Protein AF-G7KF11-F1 (afdb_monomer_lite)

Sequence (167 aa):
MDGLWSSCGEERIIVFTTNHKDKVDPALLRPGRMDMHIHLSFLKAKAFRILASNYLEIEEHHQSLFEQIEELLEKVDVTPAVVAEHLLRSEDPDVVLEELIKFLQEIDISRVIMDEGYSQQQCSKNQTELRTSKTSRLWFNCFKSLESRQNRSRKVQITKPQKMSKT

Structure (mmCIF, N/CA/C/O backbone):
data_AF-G7KF11-F1
#
_entry.id   AF-G7KF11-F1
#
loop_
_atom_site.group_PDB
_atom_site.id
_atom_site.type_symbol
_atom_site.label_atom_id
_atom_site.label_alt_id
_atom_site.label_comp_id
_atom_site.label_asym_id
_atom_site.label_entity_id
_atom_site.label_seq_id
_atom_site.pdbx_PDB_ins_code
_atom_site.Cartn_x
_atom_site.Cartn_y
_atom_site.Cartn_z
_atom_site.occupancy
_atom_site.B_iso_or_equiv
_atom_site.auth_seq_id
_atom_site.auth_comp_id
_atom_site.auth_asym_id
_atom_site.auth_atom_id
_atom_site.pdbx_PDB_model_num
ATOM 1 N N . MET A 1 1 ? 18.252 10.168 -26.312 1.00 49.03 1 MET A N 1
ATOM 2 C CA . MET A 1 1 ? 18.038 9.232 -25.185 1.00 49.03 1 MET A CA 1
ATOM 3 C C . MET A 1 1 ? 18.702 7.863 -25.400 1.00 49.03 1 MET A C 1
ATOM 5 O O . MET A 1 1 ? 18.813 7.136 -24.428 1.00 49.03 1 MET A O 1
ATOM 9 N N . ASP A 1 2 ? 19.229 7.526 -26.588 1.00 55.53 2 ASP A N 1
ATOM 10 C CA . ASP A 1 2 ? 19.837 6.203 -26.872 1.00 55.53 2 ASP A CA 1
ATOM 11 C C . ASP A 1 2 ? 21.219 5.925 -26.236 1.00 55.53 2 ASP A C 1
ATOM 13 O O . ASP A 1 2 ? 21.738 4.824 -26.366 1.00 55.53 2 ASP A O 1
ATOM 17 N N . GLY A 1 3 ? 21.823 6.881 -25.519 1.00 60.66 3 GLY A N 1
ATOM 18 C CA . GLY A 1 3 ? 23.156 6.708 -24.913 1.00 60.66 3 GLY A CA 1
ATOM 19 C C . GLY A 1 3 ? 23.176 6.070 -23.516 1.00 60.66 3 GLY A C 1
ATOM 20 O O . GLY A 1 3 ? 24.249 5.754 -23.014 1.00 60.66 3 GLY A O 1
ATOM 21 N N . LEU A 1 4 ? 22.016 5.896 -22.867 1.00 60.72 4 LEU A N 1
ATOM 22 C CA . LEU A 1 4 ? 21.921 5.324 -21.512 1.00 60.72 4 LEU A CA 1
ATOM 23 C C . LEU A 1 4 ? 21.881 3.788 -21.505 1.00 60.72 4 LEU A C 1
ATOM 25 O O . LEU A 1 4 ? 22.317 3.175 -20.534 1.00 60.72 4 LEU A O 1
ATOM 29 N N . TRP A 1 5 ? 21.397 3.164 -22.581 1.00 58.72 5 TRP A N 1
ATOM 30 C CA . TRP A 1 5 ? 21.280 1.701 -22.697 1.00 58.72 5 TRP A CA 1
ATOM 31 C C . TRP A 1 5 ? 22.428 1.046 -23.466 1.00 58.72 5 TRP A C 1
ATOM 33 O O . TRP A 1 5 ? 22.532 -0.173 -23.493 1.00 58.72 5 TRP A O 1
ATOM 43 N N . SER A 1 6 ? 23.313 1.843 -24.067 1.00 58.00 6 SER A N 1
ATOM 44 C CA . SER A 1 6 ? 24.448 1.363 -24.860 1.00 58.00 6 SER A CA 1
ATOM 45 C C . SER A 1 6 ? 25.771 1.300 -24.082 1.00 58.00 6 SER A C 1
ATOM 47 O O . SER A 1 6 ? 26.817 1.075 -24.690 1.00 58.00 6 SER A O 1
ATOM 49 N N . SER A 1 7 ? 25.771 1.528 -22.759 1.00 57.41 7 SER A N 1
ATOM 50 C CA . SER A 1 7 ? 27.000 1.445 -21.952 1.00 57.41 7 SER A CA 1
ATOM 51 C C . SER A 1 7 ? 27.373 -0.017 -21.672 1.00 57.41 7 SER A C 1
ATOM 53 O O . SER A 1 7 ? 26.939 -0.630 -20.704 1.00 57.41 7 SER A O 1
ATOM 55 N N . CYS A 1 8 ? 28.161 -0.584 -22.587 1.00 56.72 8 CYS A N 1
ATOM 56 C CA . CYS A 1 8 ? 28.788 -1.897 -22.477 1.00 56.72 8 CYS A CA 1
ATOM 57 C C . CYS A 1 8 ? 29.728 -1.919 -21.257 1.00 56.72 8 CYS A C 1
ATOM 59 O O . CYS A 1 8 ? 30.792 -1.302 -21.298 1.00 56.72 8 CYS A O 1
ATOM 61 N N . GLY A 1 9 ? 29.323 -2.583 -20.168 1.00 61.12 9 GLY A N 1
ATOM 62 C CA . GLY A 1 9 ? 30.214 -2.879 -19.038 1.00 61.12 9 GLY A CA 1
ATOM 63 C C . GLY A 1 9 ? 29.567 -2.994 -17.657 1.00 61.12 9 GLY A C 1
ATOM 64 O O . GLY A 1 9 ? 30.176 -3.592 -16.778 1.00 61.12 9 GLY A O 1
ATOM 65 N N . GLU A 1 10 ? 28.354 -2.476 -17.441 1.00 69.25 10 GLU A N 1
ATOM 66 C CA . GLU A 1 10 ? 27.707 -2.522 -16.121 1.00 69.25 10 GLU A CA 1
ATOM 67 C C . GLU A 1 10 ? 26.249 -2.978 -16.235 1.00 69.25 10 GLU A C 1
ATOM 69 O O . GLU A 1 10 ? 25.451 -2.377 -16.956 1.00 69.25 10 GLU A O 1
ATOM 74 N N . GLU A 1 11 ? 25.893 -4.034 -15.504 1.00 80.25 11 GLU A N 1
ATOM 75 C CA . GLU A 1 11 ? 24.505 -4.455 -15.312 1.00 80.25 11 GLU A CA 1
ATOM 76 C C . GLU A 1 11 ? 23.772 -3.367 -14.509 1.00 80.25 11 GLU A C 1
ATOM 78 O O . GLU A 1 11 ? 24.122 -3.078 -13.364 1.00 80.25 11 GLU A O 1
ATOM 83 N N . ARG A 1 12 ? 22.773 -2.710 -15.114 1.00 80.00 12 ARG A N 1
ATOM 84 C CA . ARG A 1 12 ? 21.996 -1.635 -14.476 1.00 80.00 12 ARG A CA 1
ATOM 85 C C . ARG A 1 12 ? 20.515 -1.988 -14.439 1.00 80.00 12 ARG A C 1
ATOM 87 O O . ARG A 1 12 ? 19.938 -2.353 -15.458 1.00 80.00 12 ARG A O 1
ATOM 94 N N . ILE A 1 13 ? 19.888 -1.779 -13.283 1.00 87.38 13 ILE A N 1
ATOM 95 C CA . ILE A 1 13 ? 18.431 -1.824 -13.122 1.00 87.38 13 ILE A CA 1
ATOM 96 C C . ILE A 1 13 ? 17.916 -0.384 -13.093 1.00 87.38 13 ILE A C 1
ATOM 98 O O . ILE A 1 13 ? 18.371 0.424 -12.283 1.00 87.38 13 ILE A O 1
ATOM 102 N N . ILE A 1 14 ? 16.968 -0.056 -13.973 1.00 87.06 14 ILE A N 1
ATOM 103 C CA . ILE A 1 14 ? 16.332 1.265 -14.032 1.00 87.06 14 ILE A CA 1
ATOM 104 C C . ILE A 1 14 ? 14.858 1.107 -13.665 1.00 87.06 14 ILE A C 1
ATOM 106 O O . ILE A 1 14 ? 14.130 0.363 -14.319 1.00 87.06 14 ILE A O 1
ATOM 110 N N . VAL A 1 15 ? 14.415 1.822 -12.630 1.00 91.62 15 VAL A N 1
ATOM 111 C CA . VAL A 1 15 ? 13.022 1.807 -12.168 1.00 91.62 15 VAL A CA 1
ATOM 112 C C . VAL A 1 15 ? 12.355 3.126 -12.533 1.00 91.62 15 VAL A C 1
ATOM 114 O O . VAL A 1 15 ? 12.819 4.197 -12.142 1.00 91.62 15 VAL A O 1
ATOM 117 N N . PHE A 1 16 ? 11.243 3.043 -13.261 1.00 91.25 16 PHE A N 1
ATOM 118 C CA . PHE A 1 16 ? 10.392 4.184 -13.584 1.00 91.25 16 PHE A CA 1
ATOM 119 C C . PHE A 1 16 ? 9.082 4.091 -12.805 1.00 91.25 16 PHE A C 1
ATOM 121 O O . PHE A 1 16 ? 8.489 3.019 -12.701 1.00 91.25 16 PHE A O 1
ATOM 128 N N . THR A 1 17 ? 8.603 5.221 -12.292 1.00 94.00 17 THR A N 1
ATOM 129 C CA . THR A 1 17 ? 7.311 5.321 -11.609 1.00 94.00 17 THR A CA 1
ATOM 130 C C . THR A 1 17 ? 6.417 6.303 -12.361 1.00 94.00 17 THR A C 1
ATOM 132 O O . THR A 1 17 ? 6.848 7.378 -12.775 1.00 94.00 17 THR A O 1
ATOM 135 N N . THR A 1 18 ? 5.160 5.927 -12.589 1.00 93.44 18 THR A N 1
ATOM 136 C CA . THR A 1 18 ? 4.155 6.806 -13.196 1.00 93.44 18 THR A CA 1
ATOM 137 C C . THR A 1 18 ? 2.790 6.512 -12.595 1.00 93.44 18 THR A C 1
ATOM 139 O O . THR A 1 18 ? 2.437 5.354 -12.386 1.00 93.44 18 THR A O 1
ATOM 142 N N . ASN A 1 19 ? 2.007 7.562 -12.360 1.00 92.81 19 ASN A N 1
ATOM 143 C CA . ASN A 1 19 ? 0.604 7.430 -11.964 1.00 92.81 19 ASN A CA 1
ATOM 144 C C . ASN A 1 19 ? -0.315 7.199 -13.178 1.00 92.81 19 ASN A C 1
ATOM 146 O O . ASN A 1 19 ? -1.457 6.782 -13.017 1.00 92.81 19 ASN A O 1
ATOM 150 N N . HIS A 1 20 ? 0.172 7.474 -14.394 1.00 90.44 20 HIS A N 1
ATOM 151 C CA . HIS A 1 20 ? -0.606 7.431 -15.633 1.00 90.44 20 HIS A CA 1
ATOM 152 C C . HIS A 1 20 ? 0.139 6.617 -16.691 1.00 90.44 20 HIS A C 1
ATOM 154 O O . HIS A 1 20 ? 0.923 7.158 -17.474 1.00 90.44 20 HIS A O 1
ATOM 160 N N . LYS A 1 21 ? -0.078 5.298 -16.695 1.00 87.94 21 LYS A N 1
ATOM 161 C CA . LYS A 1 21 ? 0.533 4.390 -17.679 1.00 87.94 21 LYS A CA 1
ATOM 162 C C . LYS A 1 21 ? 0.006 4.644 -19.098 1.00 87.94 21 LYS A C 1
ATOM 164 O O . LYS A 1 21 ? 0.748 4.497 -20.058 1.00 87.94 21 LYS A O 1
ATOM 169 N N . ASP A 1 22 ? -1.249 5.057 -19.220 1.00 88.75 22 ASP A N 1
ATOM 170 C CA . ASP A 1 22 ? -1.944 5.387 -20.469 1.00 88.75 22 ASP A CA 1
ATOM 171 C C . ASP A 1 22 ? -1.321 6.568 -21.227 1.00 88.75 22 ASP A C 1
ATOM 173 O O . ASP A 1 22 ? -1.412 6.638 -22.449 1.00 88.75 22 ASP A O 1
ATOM 177 N N . LYS A 1 23 ? -0.650 7.474 -20.507 1.00 91.19 23 LYS A N 1
ATOM 178 C CA . LYS A 1 23 ? 0.033 8.640 -21.087 1.00 91.19 23 LYS A CA 1
ATOM 179 C C . LYS A 1 23 ? 1.477 8.355 -21.499 1.00 91.19 23 LYS A C 1
ATOM 181 O O . LYS A 1 23 ? 2.134 9.239 -22.044 1.00 91.19 23 LYS A O 1
ATOM 186 N N . VAL A 1 24 ? 1.992 7.160 -21.207 1.00 88.44 24 VAL A N 1
ATOM 187 C CA . VAL A 1 24 ? 3.342 6.759 -21.612 1.00 88.44 24 VAL A CA 1
ATOM 188 C C . VAL A 1 24 ? 3.315 6.376 -23.085 1.00 88.44 24 VAL A C 1
ATOM 190 O O . VAL A 1 24 ? 2.443 5.630 -23.523 1.00 88.44 24 VAL A O 1
ATOM 193 N N . ASP A 1 25 ? 4.289 6.876 -23.846 1.00 88.75 25 ASP A N 1
ATOM 194 C CA . ASP A 1 25 ? 4.447 6.527 -25.256 1.00 88.75 25 ASP A CA 1
ATOM 195 C C . ASP A 1 25 ? 4.554 4.993 -25.410 1.00 88.75 25 ASP A C 1
ATOM 197 O O . ASP A 1 25 ? 5.469 4.385 -24.839 1.00 88.75 25 ASP A O 1
ATOM 201 N N . PRO A 1 26 ? 3.670 4.347 -26.196 1.00 86.12 26 PRO A N 1
ATOM 202 C CA . PRO A 1 26 ? 3.743 2.914 -26.473 1.00 86.12 26 PRO A CA 1
ATOM 203 C C . PRO A 1 26 ? 5.104 2.457 -27.020 1.00 86.12 26 PRO A C 1
ATOM 205 O O . PRO A 1 26 ? 5.475 1.294 -26.866 1.00 86.12 26 PRO A O 1
ATOM 208 N N . ALA A 1 27 ? 5.886 3.351 -27.635 1.00 87.06 27 ALA A N 1
ATOM 209 C CA . ALA A 1 27 ? 7.243 3.062 -28.085 1.00 87.06 27 ALA A CA 1
ATOM 210 C C . ALA A 1 27 ? 8.243 2.822 -26.939 1.00 87.06 27 ALA A C 1
ATOM 212 O O . ALA A 1 27 ? 9.296 2.229 -27.181 1.00 87.06 27 ALA A O 1
ATOM 213 N N . LEU A 1 28 ? 7.948 3.268 -25.714 1.00 83.94 28 LEU A N 1
ATOM 214 C CA . LEU A 1 28 ? 8.758 3.008 -24.518 1.00 83.94 28 LEU A CA 1
ATOM 215 C C . LEU A 1 28 ? 8.391 1.690 -23.828 1.00 83.94 28 LEU A C 1
ATOM 217 O O . LEU A 1 28 ? 9.250 1.102 -23.183 1.00 83.94 28 LEU A O 1
ATOM 221 N N . LEU A 1 29 ? 7.160 1.204 -24.010 1.00 84.31 29 LEU A N 1
ATOM 222 C CA . LEU A 1 29 ? 6.652 -0.042 -23.415 1.00 84.31 29 LEU A CA 1
ATOM 223 C C . LEU A 1 29 ? 7.079 -1.307 -24.183 1.00 84.31 29 LEU A C 1
ATOM 225 O O . LEU A 1 29 ? 6.628 -2.407 -23.862 1.00 84.31 29 LEU A O 1
ATOM 229 N N . ARG A 1 30 ? 7.878 -1.163 -25.248 1.00 86.00 30 ARG A N 1
ATOM 230 C CA . ARG A 1 30 ? 8.356 -2.304 -26.036 1.00 86.00 30 ARG A CA 1
ATOM 231 C C . ARG A 1 30 ? 9.442 -3.070 -25.271 1.00 86.00 30 ARG A C 1
ATOM 233 O O . ARG A 1 30 ? 10.261 -2.417 -24.626 1.00 86.00 30 ARG A O 1
ATOM 240 N N . PRO A 1 31 ? 9.512 -4.404 -25.434 1.00 81.56 31 PRO A N 1
ATOM 241 C CA . PRO A 1 31 ? 10.615 -5.210 -24.917 1.00 81.56 31 PRO A CA 1
ATOM 242 C C . PRO A 1 31 ? 11.996 -4.674 -25.348 1.00 81.56 31 PRO A C 1
ATOM 244 O O . PRO A 1 31 ? 12.156 -4.234 -26.489 1.00 81.56 31 PRO A O 1
ATOM 247 N N . GLY A 1 32 ? 12.983 -4.723 -24.453 1.00 82.25 32 GLY A N 1
ATOM 248 C CA . GLY A 1 32 ? 14.294 -4.077 -24.563 1.00 82.25 32 GLY A CA 1
ATOM 249 C C . GLY A 1 32 ? 14.345 -2.648 -24.002 1.00 82.25 32 GLY A C 1
ATOM 250 O O . GLY A 1 32 ? 15.354 -1.965 -24.178 1.00 82.25 32 GLY A O 1
ATOM 251 N N . ARG A 1 33 ? 13.261 -2.170 -23.377 1.00 84.44 33 ARG A N 1
ATOM 252 C CA . ARG A 1 33 ? 13.127 -0.818 -22.815 1.00 84.44 33 ARG A CA 1
ATOM 253 C C . ARG A 1 33 ? 12.502 -0.899 -21.423 1.00 84.44 33 ARG A C 1
ATOM 255 O O . ARG A 1 33 ? 13.210 -1.013 -20.428 1.00 84.44 33 ARG A O 1
ATOM 262 N N . MET A 1 34 ? 11.173 -0.831 -21.350 1.00 88.56 34 MET A N 1
ATOM 263 C CA . MET A 1 34 ? 10.394 -1.053 -20.134 1.00 88.56 34 MET A CA 1
ATOM 264 C C . MET A 1 34 ? 9.742 -2.428 -20.236 1.00 88.56 34 MET A C 1
ATOM 266 O O . MET A 1 34 ? 8.651 -2.582 -20.780 1.00 88.56 34 MET A O 1
ATOM 270 N N . ASP A 1 35 ? 10.448 -3.436 -19.737 1.00 84.69 35 ASP A N 1
ATOM 271 C CA . ASP A 1 35 ? 10.080 -4.836 -19.977 1.00 84.69 35 ASP A CA 1
ATOM 272 C C . ASP A 1 35 ? 9.179 -5.387 -18.866 1.00 84.69 35 ASP A C 1
ATOM 274 O O . ASP A 1 35 ? 8.351 -6.268 -19.096 1.00 84.69 35 ASP A O 1
ATOM 278 N N . MET A 1 36 ? 9.301 -4.826 -17.657 1.00 87.94 36 MET A N 1
ATOM 279 C CA . MET A 1 36 ? 8.524 -5.203 -16.482 1.00 87.94 36 MET A CA 1
ATOM 280 C C . MET A 1 36 ? 7.597 -4.064 -16.059 1.00 87.94 36 MET A C 1
ATOM 282 O O . MET A 1 36 ? 8.038 -2.960 -15.745 1.00 87.94 36 MET A O 1
ATOM 286 N N . HIS A 1 37 ? 6.298 -4.357 -16.003 1.00 89.31 37 HIS A N 1
ATOM 287 C CA . HIS A 1 37 ? 5.274 -3.408 -15.575 1.00 89.31 37 HIS A CA 1
ATOM 288 C C . HIS A 1 37 ? 4.535 -3.949 -14.355 1.00 89.31 37 HIS A C 1
ATOM 290 O O . HIS A 1 37 ? 3.796 -4.926 -14.462 1.00 89.31 37 HIS A O 1
ATOM 296 N N . ILE A 1 38 ? 4.699 -3.282 -13.214 1.00 92.06 38 ILE A N 1
ATOM 297 C CA . ILE A 1 38 ? 4.003 -3.609 -11.966 1.00 92.06 38 ILE A CA 1
ATOM 298 C C . ILE A 1 38 ? 2.970 -2.515 -11.697 1.00 92.06 38 ILE A C 1
ATOM 300 O O . ILE A 1 38 ? 3.305 -1.331 -11.664 1.00 92.06 38 ILE A O 1
ATOM 304 N N . HIS A 1 39 ? 1.709 -2.907 -11.519 1.00 91.81 39 HIS A N 1
ATOM 305 C CA . HIS A 1 39 ? 0.651 -1.994 -11.097 1.00 91.81 39 HIS A CA 1
ATOM 306 C C . HIS A 1 39 ? 0.512 -2.036 -9.573 1.00 91.81 3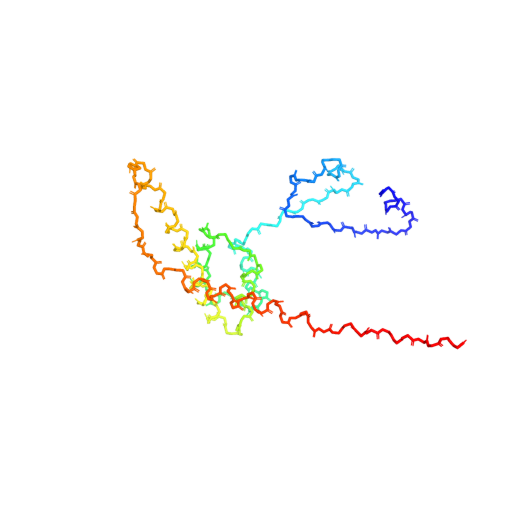9 HIS A C 1
ATOM 308 O O . HIS A 1 39 ? 0.227 -3.089 -9.008 1.00 91.81 39 HIS A O 1
ATOM 314 N N . LEU A 1 40 ? 0.712 -0.892 -8.917 1.00 91.38 40 LEU A N 1
ATOM 315 C CA . LEU A 1 40 ? 0.522 -0.742 -7.475 1.00 91.38 40 LEU A CA 1
ATOM 316 C C . LEU A 1 40 ? -0.917 -0.289 -7.206 1.00 91.38 40 LEU A C 1
ATOM 318 O O . LEU A 1 40 ? -1.255 0.871 -7.438 1.00 91.38 40 LEU A O 1
ATOM 322 N N . SER A 1 41 ? -1.760 -1.220 -6.762 1.00 91.81 41 SER A N 1
ATOM 323 C CA . SER A 1 41 ? -3.178 -0.981 -6.484 1.00 91.81 41 SER A CA 1
ATOM 324 C C . SER A 1 41 ? -3.434 -0.491 -5.052 1.00 91.81 41 SER A C 1
ATOM 326 O O . SER A 1 41 ? -2.526 -0.390 -4.224 1.00 91.81 41 SER A O 1
ATOM 328 N N . PHE A 1 42 ? -4.707 -0.224 -4.749 1.00 93.38 42 PHE A N 1
ATOM 329 C CA . PHE A 1 42 ? -5.185 0.037 -3.391 1.00 93.38 42 PHE A CA 1
ATOM 330 C C . PHE A 1 42 ? -5.015 -1.168 -2.465 1.00 93.38 42 PHE A C 1
ATOM 332 O O . PHE A 1 42 ? -4.823 -2.305 -2.913 1.00 93.38 42 PHE A O 1
ATOM 339 N N . LEU A 1 43 ? -5.090 -0.895 -1.164 1.00 93.12 43 LEU A N 1
ATOM 340 C CA . LEU A 1 43 ? -4.942 -1.904 -0.133 1.00 93.12 43 LEU A CA 1
ATOM 341 C C . LEU A 1 43 ? -6.140 -2.860 -0.127 1.00 93.12 43 LEU A C 1
ATOM 343 O O . LEU A 1 43 ? -7.289 -2.445 -0.243 1.00 93.12 43 LEU A O 1
ATOM 347 N N . LYS A 1 44 ? -5.850 -4.153 0.014 1.00 92.19 44 LYS A N 1
ATOM 348 C CA . LYS A 1 44 ? -6.835 -5.233 0.145 1.00 92.19 44 LYS A CA 1
ATOM 349 C C . LYS A 1 44 ? -6.490 -6.094 1.354 1.00 92.19 44 LYS A C 1
ATOM 351 O O . LYS A 1 44 ? -5.347 -6.061 1.807 1.00 92.19 44 LYS A O 1
ATOM 356 N N . ALA A 1 45 ? -7.446 -6.900 1.813 1.00 90.69 45 ALA A N 1
ATOM 357 C CA . ALA A 1 45 ? -7.347 -7.731 3.017 1.00 90.69 45 ALA A CA 1
ATOM 358 C C . ALA A 1 45 ? -5.983 -8.430 3.193 1.00 90.69 45 ALA A C 1
ATOM 360 O O . ALA A 1 45 ? -5.258 -8.186 4.153 1.00 90.69 45 ALA A O 1
ATOM 361 N N . LYS A 1 46 ? -5.546 -9.202 2.187 1.00 89.69 46 LYS A N 1
ATOM 362 C CA . LYS A 1 46 ? -4.253 -9.913 2.234 1.00 89.69 46 LYS A CA 1
ATOM 363 C C . LYS A 1 46 ? -3.050 -8.985 2.416 1.00 89.69 46 LYS A C 1
ATOM 365 O O . LYS A 1 46 ? -2.144 -9.297 3.179 1.00 89.69 46 LYS A O 1
ATOM 370 N N . ALA A 1 47 ? -3.031 -7.858 1.706 1.00 91.38 47 ALA A N 1
ATOM 371 C CA . ALA A 1 47 ? -1.942 -6.890 1.803 1.00 91.38 47 ALA A CA 1
ATOM 372 C C . ALA A 1 47 ? -1.969 -6.150 3.148 1.00 91.38 47 ALA A C 1
ATOM 374 O O . ALA A 1 47 ? -0.911 -5.844 3.691 1.00 91.38 47 ALA A O 1
ATOM 375 N N . PHE A 1 48 ? -3.158 -5.907 3.707 1.00 92.38 48 PHE A N 1
ATOM 376 C CA . PHE A 1 48 ? -3.310 -5.339 5.042 1.00 92.38 48 PHE A CA 1
ATOM 377 C C . PHE A 1 48 ? -2.712 -6.253 6.114 1.00 92.38 48 PHE A C 1
ATOM 379 O O . PHE A 1 48 ? -1.922 -5.767 6.915 1.00 92.38 48 PHE A O 1
ATOM 386 N N . ARG A 1 49 ? -2.989 -7.567 6.079 1.00 90.44 49 ARG A N 1
ATOM 387 C CA . ARG A 1 49 ? -2.391 -8.523 7.031 1.00 90.44 49 ARG A CA 1
ATOM 388 C C . ARG A 1 49 ? -0.868 -8.457 7.043 1.00 90.44 49 ARG A C 1
ATOM 390 O O . ARG A 1 49 ? -0.273 -8.414 8.110 1.00 90.44 49 ARG A O 1
ATOM 397 N N . ILE A 1 50 ? -0.260 -8.392 5.858 1.00 91.50 50 ILE A N 1
ATOM 398 C CA . ILE A 1 50 ? 1.197 -8.285 5.708 1.00 91.50 50 ILE A CA 1
ATOM 399 C C . ILE A 1 50 ? 1.711 -6.952 6.269 1.00 91.50 50 ILE A C 1
ATOM 401 O O . ILE A 1 50 ? 2.738 -6.919 6.936 1.00 91.50 50 ILE A O 1
ATOM 405 N N . LEU A 1 51 ? 1.019 -5.836 6.017 1.00 91.69 51 LEU A N 1
ATOM 406 C CA . LEU A 1 51 ? 1.417 -4.552 6.602 1.00 91.69 51 LEU A CA 1
ATOM 407 C C . LEU A 1 51 ? 1.308 -4.580 8.126 1.00 91.69 51 LEU A C 1
ATOM 409 O O . LEU A 1 51 ? 2.248 -4.182 8.804 1.00 91.69 51 LEU A O 1
ATOM 413 N N . ALA A 1 52 ? 0.194 -5.071 8.662 1.00 90.12 52 ALA A N 1
ATOM 414 C CA . ALA A 1 52 ? -0.023 -5.140 10.098 1.00 90.12 52 ALA A CA 1
ATOM 415 C C . ALA A 1 52 ? 1.012 -6.046 10.785 1.00 90.12 52 ALA A C 1
ATOM 417 O O . ALA A 1 52 ? 1.577 -5.637 11.796 1.00 90.12 52 ALA A O 1
ATOM 418 N N . SER A 1 53 ? 1.343 -7.209 10.206 1.00 88.94 53 SER A N 1
ATOM 419 C CA . SER A 1 53 ? 2.394 -8.080 10.751 1.00 88.94 53 SER A CA 1
ATOM 420 C C . SER A 1 53 ? 3.767 -7.411 10.726 1.00 88.94 53 SER A C 1
ATOM 422 O O . SER A 1 53 ? 4.529 -7.547 11.672 1.00 88.94 53 SER A O 1
ATOM 424 N N . ASN A 1 54 ? 4.082 -6.663 9.665 1.00 90.25 54 ASN A N 1
ATOM 425 C CA . ASN A 1 54 ? 5.383 -6.010 9.523 1.00 90.25 54 ASN A CA 1
ATOM 426 C C . ASN A 1 54 ? 5.573 -4.814 10.466 1.00 90.25 54 ASN A C 1
ATOM 428 O O . ASN A 1 54 ? 6.710 -4.508 10.810 1.00 90.25 54 ASN A O 1
ATOM 432 N N . TYR A 1 55 ? 4.499 -4.100 10.815 1.00 88.38 55 TYR A N 1
ATOM 433 C CA . TYR A 1 55 ? 4.585 -2.887 11.636 1.00 88.38 55 TYR A CA 1
ATOM 434 C C . TYR A 1 55 ? 4.286 -3.115 13.114 1.00 88.38 55 TYR A C 1
ATOM 436 O O . TYR A 1 55 ? 4.881 -2.439 13.945 1.00 88.38 55 TYR A O 1
ATOM 444 N N . LEU A 1 56 ? 3.356 -4.016 13.435 1.00 85.88 56 LEU A N 1
ATOM 445 C CA . LEU A 1 56 ? 2.883 -4.236 14.803 1.00 85.88 56 LEU A CA 1
ATOM 446 C C . LEU A 1 56 ? 3.304 -5.601 15.369 1.00 85.88 56 LEU A C 1
ATOM 448 O O . LEU A 1 56 ? 3.026 -5.874 16.530 1.00 85.88 56 LEU A O 1
ATOM 452 N N . GLU A 1 57 ? 3.938 -6.461 14.560 1.00 84.62 57 GLU A N 1
ATOM 453 C CA . GLU A 1 57 ? 4.434 -7.788 14.970 1.00 84.62 57 GLU A CA 1
ATOM 454 C C . GLU A 1 57 ? 3.352 -8.685 15.615 1.00 84.62 57 GLU A C 1
ATOM 456 O O . GLU A 1 57 ? 3.626 -9.500 16.492 1.00 84.62 57 GLU A O 1
ATOM 461 N N . ILE A 1 58 ? 2.093 -8.543 15.180 1.00 75.81 58 ILE A N 1
ATOM 462 C CA . ILE A 1 58 ? 0.951 -9.259 15.770 1.00 75.81 58 ILE A CA 1
ATOM 463 C C . ILE A 1 58 ? 0.740 -10.601 15.060 1.00 75.81 58 ILE A C 1
ATOM 465 O O . ILE A 1 58 ? 0.486 -10.642 13.854 1.00 75.81 58 ILE A O 1
ATOM 469 N N . GLU A 1 59 ? 0.740 -11.691 15.826 1.00 63.06 59 GLU A N 1
ATOM 470 C CA . GLU A 1 59 ? 0.506 -13.061 15.351 1.00 63.06 59 GLU A CA 1
ATOM 471 C C . GLU A 1 59 ? -0.896 -13.577 15.744 1.00 63.06 59 GLU A C 1
ATOM 473 O O . GLU A 1 59 ? -1.030 -14.548 16.464 1.00 63.06 59 GLU A O 1
ATOM 478 N N . GLU A 1 60 ? -1.977 -12.963 15.246 1.00 62.06 60 GLU A N 1
ATOM 479 C CA . GLU A 1 60 ? -3.364 -13.509 15.301 1.00 62.06 60 GLU A CA 1
ATOM 480 C C . GLU A 1 60 ? -4.231 -13.217 16.549 1.00 62.06 60 GLU A C 1
ATOM 482 O O . GLU A 1 60 ? -5.429 -13.505 16.524 1.00 62.06 60 GLU A O 1
ATOM 487 N N . HIS A 1 61 ? -3.736 -12.558 17.601 1.00 63.06 61 HIS A N 1
ATOM 488 C CA . HIS A 1 61 ? -4.554 -12.279 18.802 1.00 63.06 61 HIS A CA 1
ATOM 489 C C . HIS A 1 61 ? -5.724 -11.289 18.599 1.00 63.06 61 HIS A C 1
ATOM 491 O O . HIS A 1 61 ? -6.559 -11.136 19.491 1.00 63.06 61 HIS A O 1
ATOM 497 N N . HIS A 1 62 ? -5.827 -10.633 17.438 1.00 69.25 62 HIS A N 1
ATOM 498 C CA . HIS A 1 62 ? -6.826 -9.585 17.155 1.00 69.25 62 HIS A CA 1
ATOM 499 C C . HIS A 1 62 ? -7.699 -9.902 15.933 1.00 69.25 62 HIS A C 1
ATOM 501 O O . HIS A 1 62 ? -8.092 -9.015 15.172 1.00 69.25 62 HIS A O 1
ATOM 507 N N . GLN A 1 63 ? -8.009 -11.184 15.729 1.00 77.56 63 GLN A N 1
ATOM 508 C CA . GLN A 1 63 ? -8.708 -11.668 14.537 1.00 77.56 63 GLN A CA 1
ATOM 509 C C . GLN A 1 63 ? -10.049 -10.956 14.264 1.00 77.56 63 GLN A C 1
ATOM 511 O O . GLN A 1 63 ? -10.371 -10.699 13.107 1.00 77.56 63 GLN A O 1
ATOM 516 N N . SER A 1 64 ? -10.788 -10.558 15.307 1.00 84.44 64 SER A N 1
ATOM 51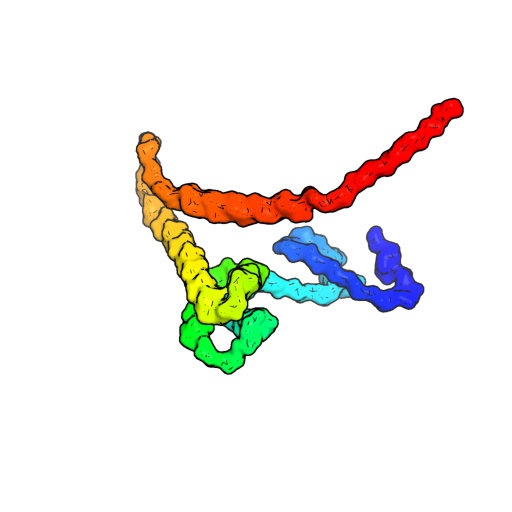7 C CA . SER A 1 64 ? -12.075 -9.855 15.178 1.00 84.44 64 SER A CA 1
ATOM 518 C C . SER A 1 64 ? -11.958 -8.413 14.664 1.00 84.44 64 SER A C 1
ATOM 520 O O . SER A 1 64 ? -12.847 -7.942 13.954 1.00 84.44 64 SER A O 1
ATOM 522 N N . LEU A 1 65 ? -10.883 -7.696 15.011 1.00 86.75 65 LEU A N 1
ATOM 523 C CA . LEU A 1 65 ? -10.622 -6.342 14.504 1.00 86.75 65 LEU A CA 1
ATOM 524 C C . LEU A 1 65 ? -10.123 -6.401 13.060 1.00 86.75 65 LEU A C 1
ATOM 526 O O . LEU A 1 65 ? -10.510 -5.578 12.232 1.00 86.75 65 LEU A O 1
ATOM 530 N N . PHE A 1 66 ? -9.315 -7.412 12.739 1.00 88.94 66 PHE A N 1
ATOM 531 C CA . PHE A 1 66 ? -8.845 -7.645 11.378 1.00 88.94 66 PHE A CA 1
ATOM 532 C C . PHE A 1 66 ? -10.005 -7.942 10.432 1.00 88.94 66 PHE A C 1
ATOM 534 O O . PHE A 1 66 ? -10.076 -7.324 9.378 1.00 88.94 66 PHE A O 1
ATOM 541 N N . GLU A 1 67 ? -10.935 -8.819 10.812 1.00 90.38 67 GLU A N 1
ATOM 542 C CA . GLU A 1 67 ? -12.100 -9.151 9.983 1.00 90.38 67 GLU A CA 1
ATOM 543 C C . GLU A 1 67 ? -12.950 -7.910 9.658 1.00 90.38 67 GLU A C 1
ATOM 545 O O . GLU A 1 67 ? -13.303 -7.684 8.501 1.00 90.38 67 GLU A O 1
ATOM 550 N N . GLN A 1 68 ? -13.182 -7.037 10.645 1.00 91.38 68 GLN A N 1
ATOM 551 C CA . GLN A 1 68 ? -13.892 -5.769 10.433 1.00 91.38 68 GLN A CA 1
ATOM 552 C C . GLN A 1 68 ? -13.152 -4.829 9.473 1.00 91.38 68 GLN A C 1
ATOM 554 O O . GLN A 1 68 ? -13.765 -4.218 8.597 1.00 91.38 68 GLN A O 1
ATOM 559 N N . ILE A 1 69 ? -11.831 -4.699 9.617 1.00 92.19 69 ILE A N 1
ATOM 560 C CA . ILE A 1 69 ? -11.017 -3.868 8.719 1.00 92.19 69 ILE A CA 1
ATOM 561 C C . ILE A 1 69 ? -11.032 -4.443 7.302 1.00 92.19 69 ILE A C 1
ATOM 563 O O . ILE A 1 69 ? -11.135 -3.690 6.335 1.00 92.19 69 ILE A O 1
ATOM 567 N N . GLU A 1 70 ? -10.951 -5.764 7.164 1.00 92.31 70 GLU A N 1
ATOM 568 C CA . GLU A 1 70 ? -11.004 -6.443 5.872 1.00 92.31 70 GLU A CA 1
ATOM 569 C C . GLU A 1 70 ? -12.328 -6.187 5.153 1.00 92.31 70 GLU A C 1
ATOM 571 O O . GLU A 1 70 ? -12.299 -5.819 3.979 1.00 92.31 70 GLU A O 1
ATOM 576 N N . GLU A 1 71 ? -13.456 -6.266 5.863 1.00 92.12 71 GLU A N 1
ATOM 577 C CA . GLU A 1 71 ? -14.775 -5.937 5.311 1.00 92.12 71 GLU A CA 1
ATOM 578 C C . GLU A 1 71 ? -14.854 -4.469 4.849 1.00 92.12 71 GLU A C 1
ATOM 580 O O . GLU A 1 71 ? -15.388 -4.162 3.780 1.00 92.12 71 GLU A O 1
ATOM 585 N N . LEU A 1 72 ? -14.287 -3.539 5.623 1.00 92.00 72 LEU A N 1
ATOM 586 C CA . LEU A 1 72 ? -14.265 -2.118 5.260 1.00 92.00 72 LEU A CA 1
ATOM 587 C C . LEU A 1 72 ? -13.364 -1.839 4.045 1.00 92.00 72 LEU A C 1
ATOM 589 O O . LEU A 1 72 ? -13.719 -1.024 3.193 1.00 92.00 72 LEU A O 1
ATOM 593 N N . LEU A 1 73 ? -12.228 -2.529 3.912 1.00 92.31 73 LEU A N 1
ATOM 594 C CA . LEU A 1 73 ? -11.311 -2.399 2.767 1.00 92.31 73 LEU A CA 1
ATOM 595 C C . LEU A 1 73 ? -11.878 -2.974 1.453 1.00 92.31 73 LEU A C 1
ATOM 597 O O . LEU A 1 73 ? -11.345 -2.703 0.368 1.00 92.31 73 LEU A O 1
ATOM 601 N N . GLU A 1 74 ? -12.948 -3.769 1.512 1.00 90.81 74 GLU A N 1
ATOM 602 C CA . GLU A 1 74 ? -13.695 -4.166 0.314 1.00 90.81 74 GLU A CA 1
ATOM 603 C C . GLU A 1 74 ? -14.544 -3.016 -0.238 1.00 90.81 74 GLU A C 1
ATOM 605 O O . GLU A 1 74 ? -14.653 -2.870 -1.457 1.00 90.81 74 GLU A O 1
ATOM 610 N N . LYS A 1 75 ? -15.085 -2.172 0.647 1.00 89.31 75 LYS A N 1
ATOM 611 C CA . LYS A 1 75 ? -15.968 -1.041 0.313 1.00 89.31 75 LYS A CA 1
ATOM 612 C C . LYS A 1 75 ? -15.189 0.248 0.047 1.00 89.31 75 LYS A C 1
ATOM 614 O O . LYS A 1 75 ? -15.610 1.089 -0.754 1.00 89.31 75 LYS A O 1
ATOM 619 N N . VAL A 1 76 ? -14.038 0.407 0.701 1.00 90.00 76 VAL A N 1
ATOM 620 C CA . VAL A 1 76 ? -13.233 1.629 0.671 1.00 90.00 76 VAL A CA 1
ATOM 621 C C . VAL A 1 76 ? -11.897 1.418 -0.040 1.00 90.00 76 VAL A C 1
ATOM 623 O O . VAL A 1 76 ? -11.122 0.528 0.299 1.00 90.00 76 VAL A O 1
ATOM 626 N N . ASP A 1 77 ? -11.572 2.305 -0.984 1.00 90.81 77 ASP A N 1
ATOM 627 C CA . ASP A 1 77 ? -10.249 2.337 -1.610 1.00 90.81 77 ASP A CA 1
ATOM 628 C C . ASP A 1 77 ? -9.319 3.262 -0.832 1.00 90.81 77 ASP A C 1
ATOM 630 O O . ASP A 1 77 ? -9.462 4.487 -0.859 1.00 90.81 77 ASP A O 1
ATOM 634 N N . VAL A 1 78 ? -8.337 2.663 -0.163 1.00 92.38 78 VAL A N 1
ATOM 635 C CA . VAL A 1 78 ? -7.300 3.378 0.586 1.00 92.38 78 VAL A CA 1
ATOM 636 C C . VAL A 1 78 ? -5.927 2.952 0.086 1.00 92.38 78 VAL A C 1
ATOM 638 O O . VAL A 1 78 ? -5.696 1.790 -0.259 1.00 92.38 78 VAL A O 1
ATOM 641 N N . THR A 1 79 ? -4.991 3.897 0.006 1.00 92.75 79 THR A N 1
ATOM 642 C CA . THR A 1 79 ? -3.616 3.577 -0.378 1.00 92.75 79 THR A CA 1
ATOM 643 C C . THR A 1 79 ? -2.871 2.943 0.802 1.00 92.75 79 THR A C 1
ATOM 645 O O . THR A 1 79 ? -3.056 3.365 1.947 1.00 92.75 79 THR A O 1
ATOM 648 N N . PRO A 1 80 ? -1.977 1.971 0.549 1.00 93.38 80 PRO A N 1
ATOM 649 C CA . PRO A 1 80 ? -1.153 1.362 1.595 1.00 93.38 80 PRO A CA 1
ATOM 650 C C . PRO A 1 80 ? -0.395 2.382 2.457 1.00 93.38 80 PRO A C 1
ATOM 652 O O . PRO A 1 80 ? -0.246 2.179 3.655 1.00 93.38 80 PRO A O 1
ATOM 655 N N . ALA A 1 81 ? 0.036 3.501 1.863 1.00 91.25 81 ALA A N 1
ATOM 656 C CA . ALA A 1 81 ? 0.737 4.574 2.564 1.00 91.25 81 ALA A CA 1
ATOM 657 C C . ALA A 1 81 ? -0.117 5.246 3.651 1.00 91.25 81 ALA A C 1
ATOM 659 O O . ALA A 1 81 ? 0.385 5.505 4.740 1.00 91.25 81 ALA A O 1
ATOM 660 N N . VAL A 1 82 ? -1.401 5.499 3.374 1.00 91.88 82 VAL A N 1
ATOM 661 C CA . VAL A 1 82 ? -2.317 6.108 4.353 1.00 91.88 82 VAL A CA 1
ATOM 662 C C . VAL A 1 82 ? -2.561 5.148 5.512 1.00 91.88 82 VAL A C 1
ATOM 664 O O . VAL A 1 82 ? -2.512 5.552 6.668 1.00 91.88 82 VAL A O 1
ATOM 667 N N . VAL A 1 83 ? -2.763 3.861 5.224 1.00 93.06 83 VAL A N 1
ATOM 668 C CA . VAL A 1 83 ? -2.950 2.861 6.284 1.00 93.06 83 VAL A CA 1
ATOM 669 C C . VAL A 1 83 ? -1.681 2.706 7.119 1.00 93.06 83 VAL A C 1
ATOM 671 O O . VAL A 1 83 ? -1.766 2.726 8.340 1.00 93.06 83 VAL A O 1
ATOM 674 N N . ALA A 1 84 ? -0.503 2.648 6.492 1.00 92.31 84 ALA A N 1
ATOM 675 C CA . ALA A 1 84 ? 0.771 2.590 7.208 1.00 92.31 84 ALA A CA 1
ATOM 676 C C . ALA A 1 84 ? 0.980 3.801 8.136 1.00 92.31 84 ALA A C 1
ATOM 678 O O . ALA A 1 84 ? 1.462 3.637 9.251 1.00 92.31 84 ALA A O 1
ATOM 679 N N . GLU A 1 85 ? 0.572 5.007 7.725 1.00 92.31 85 GLU A N 1
ATOM 680 C CA . GLU A 1 85 ? 0.611 6.191 8.594 1.00 92.31 85 GLU A CA 1
ATOM 681 C C . GLU A 1 85 ? -0.263 6.023 9.846 1.00 92.31 85 GLU A C 1
ATOM 683 O O . GLU A 1 85 ? 0.143 6.421 10.937 1.00 92.31 85 GLU A O 1
ATOM 688 N N . HIS A 1 86 ? -1.454 5.436 9.702 1.00 91.38 86 HIS A N 1
ATOM 689 C CA . HIS A 1 86 ? -2.319 5.137 10.843 1.00 91.38 86 HIS A CA 1
ATOM 690 C C . HIS A 1 86 ? -1.711 4.061 11.746 1.00 91.38 86 HIS A C 1
ATOM 692 O O . HIS A 1 86 ? -1.739 4.227 12.963 1.00 91.38 86 HIS A O 1
ATOM 698 N N . LEU A 1 87 ? -1.112 3.016 11.162 1.00 90.56 87 LEU A N 1
ATOM 699 C CA . LEU A 1 87 ? -0.470 1.942 11.921 1.00 90.56 87 LEU A CA 1
ATOM 700 C C . LEU A 1 87 ? 0.721 2.433 12.754 1.00 90.56 87 LEU A C 1
ATOM 702 O O . LEU A 1 87 ? 0.937 1.955 13.857 1.00 90.56 87 LEU A O 1
ATOM 706 N N . LEU A 1 88 ? 1.465 3.419 12.253 1.00 90.50 88 LEU A N 1
ATOM 707 C CA . LEU A 1 88 ? 2.656 3.970 12.907 1.00 90.50 88 LEU A CA 1
ATOM 708 C C . LEU A 1 88 ? 2.359 5.059 13.951 1.00 90.50 88 LEU A C 1
ATOM 710 O O . LEU A 1 88 ? 3.284 5.688 14.467 1.00 90.50 88 LEU A O 1
ATOM 714 N N . ARG A 1 89 ? 1.086 5.358 14.228 1.00 88.56 89 ARG A N 1
ATOM 715 C CA . ARG A 1 89 ? 0.713 6.474 15.109 1.00 88.56 89 ARG A CA 1
ATOM 716 C C . ARG A 1 89 ? 0.872 6.154 16.595 1.00 88.56 89 ARG A C 1
ATOM 718 O O . ARG A 1 89 ? 1.081 7.076 17.382 1.00 88.56 89 ARG A O 1
ATOM 725 N N . SER A 1 90 ? 0.759 4.883 16.962 1.00 89.00 90 SER A N 1
ATOM 726 C CA . SER A 1 90 ? 0.879 4.390 18.333 1.00 89.00 90 SER A CA 1
ATOM 727 C C . SER A 1 90 ? 1.556 3.018 18.330 1.00 89.00 90 SER A C 1
ATOM 729 O O . SER A 1 90 ? 1.582 2.341 17.306 1.00 89.00 90 SER A O 1
ATOM 731 N N . GLU A 1 91 ? 2.124 2.635 19.470 1.00 84.50 91 GLU A N 1
ATOM 732 C CA . GLU A 1 91 ? 2.768 1.330 19.673 1.00 84.50 91 GLU A CA 1
ATOM 733 C C . GLU A 1 91 ? 1.767 0.254 20.116 1.00 84.50 91 GLU A C 1
ATOM 735 O O . GLU A 1 91 ? 2.059 -0.929 19.999 1.00 84.50 91 GLU A O 1
ATOM 740 N N . ASP A 1 92 ? 0.593 0.657 20.616 1.00 88.38 92 ASP A N 1
ATOM 741 C CA . ASP A 1 92 ? -0.448 -0.253 21.104 1.00 88.38 92 ASP A CA 1
ATOM 742 C C . ASP A 1 92 ? -1.335 -0.762 19.945 1.00 88.38 92 ASP A C 1
ATOM 744 O O . ASP A 1 92 ? -2.079 0.040 19.361 1.00 88.38 92 ASP A O 1
ATOM 748 N N . PRO A 1 93 ? -1.290 -2.070 19.615 1.00 86.81 93 PRO A N 1
ATOM 749 C CA . PRO A 1 93 ? -2.069 -2.666 18.534 1.00 86.81 93 PRO A CA 1
ATOM 750 C C . PRO A 1 93 ? -3.573 -2.422 18.617 1.00 86.81 93 PRO A C 1
ATOM 752 O O . PRO A 1 93 ? -4.196 -2.108 17.602 1.00 86.81 93 PRO A O 1
ATOM 755 N N . ASP A 1 94 ? -4.161 -2.548 19.806 1.00 87.88 94 ASP A N 1
ATOM 756 C CA . ASP A 1 94 ? -5.611 -2.477 19.976 1.00 87.88 94 ASP A CA 1
ATOM 757 C C . ASP A 1 94 ? -6.100 -1.054 19.684 1.00 87.88 94 ASP A C 1
ATOM 759 O O . ASP A 1 94 ? -7.028 -0.843 18.898 1.00 87.88 94 ASP A O 1
ATOM 763 N N . VAL A 1 95 ? -5.394 -0.055 20.225 1.00 89.94 95 VAL A N 1
ATOM 764 C CA . VAL A 1 95 ? -5.697 1.367 20.003 1.00 89.94 95 VAL A CA 1
ATOM 765 C C . VAL A 1 95 ? -5.563 1.729 18.524 1.00 89.94 95 VAL A C 1
ATOM 767 O O . VAL A 1 95 ? -6.431 2.400 17.961 1.00 89.94 95 VAL A O 1
ATOM 770 N N . VAL A 1 96 ? -4.493 1.269 17.874 1.00 91.88 96 VAL A N 1
ATOM 771 C CA . VAL A 1 96 ? -4.228 1.536 16.455 1.00 91.88 96 VAL A CA 1
ATOM 772 C C . VAL A 1 96 ? -5.320 0.954 15.560 1.00 91.88 96 VAL A C 1
ATOM 774 O O . VAL A 1 96 ? -5.807 1.633 14.650 1.00 91.88 96 VAL A O 1
ATOM 777 N N . LEU A 1 97 ? -5.712 -0.299 15.799 1.00 91.06 97 LEU A N 1
ATOM 778 C CA . LEU A 1 97 ? -6.720 -0.984 14.995 1.00 91.06 97 LEU A CA 1
ATOM 779 C C . LEU A 1 97 ? -8.104 -0.353 15.187 1.00 91.06 97 LEU A C 1
ATOM 781 O O . LEU A 1 97 ? -8.810 -0.131 14.203 1.00 91.06 97 LEU A O 1
ATOM 785 N N . GLU A 1 98 ? -8.472 0.018 16.414 1.00 91.94 98 GLU A N 1
ATOM 786 C CA . GLU A 1 98 ? -9.716 0.746 16.677 1.00 91.94 98 GLU A CA 1
ATOM 787 C C . GLU A 1 98 ? -9.752 2.123 15.998 1.00 91.94 98 GLU A C 1
ATOM 789 O O . GLU A 1 98 ? -10.776 2.515 15.426 1.00 91.94 98 GLU A O 1
ATOM 794 N N . GLU A 1 99 ? -8.651 2.879 16.044 1.00 92.12 99 GLU A N 1
ATOM 795 C CA . GLU A 1 99 ? -8.538 4.158 15.337 1.00 92.12 99 GLU A CA 1
ATOM 796 C C . GLU A 1 99 ? -8.650 3.984 13.820 1.00 92.12 99 GLU A C 1
ATOM 798 O O . GLU A 1 99 ? -9.293 4.795 13.145 1.00 92.12 99 GLU A O 1
ATOM 803 N N . LEU A 1 100 ? -8.046 2.927 13.274 1.00 93.38 100 LEU A N 1
ATOM 804 C CA . LEU A 1 100 ? -8.125 2.616 11.853 1.00 93.38 100 LEU A CA 1
ATOM 805 C C . LEU A 1 100 ? -9.555 2.253 11.435 1.00 93.38 100 LEU A C 1
ATOM 807 O O . LEU A 1 100 ? -10.018 2.741 10.405 1.00 93.38 100 LEU A O 1
ATOM 811 N N . ILE A 1 101 ? -10.280 1.470 12.238 1.00 93.81 101 ILE A N 1
ATOM 812 C CA . ILE A 1 101 ? -11.694 1.152 11.985 1.00 93.81 101 ILE A CA 1
ATOM 813 C C . ILE A 1 101 ? -12.530 2.433 11.935 1.00 93.81 101 ILE A C 1
ATOM 815 O O . ILE A 1 101 ? -13.267 2.638 10.969 1.00 93.81 101 ILE A O 1
ATOM 819 N N . LYS A 1 102 ? -12.377 3.327 12.922 1.00 93.69 102 LYS A N 1
ATOM 820 C CA . LYS A 1 102 ? -13.092 4.617 12.953 1.00 93.69 102 LYS A CA 1
ATOM 821 C C . LYS A 1 102 ? -12.807 5.439 11.696 1.00 93.69 102 LYS A C 1
ATOM 823 O O . LYS A 1 102 ? -13.731 5.936 11.058 1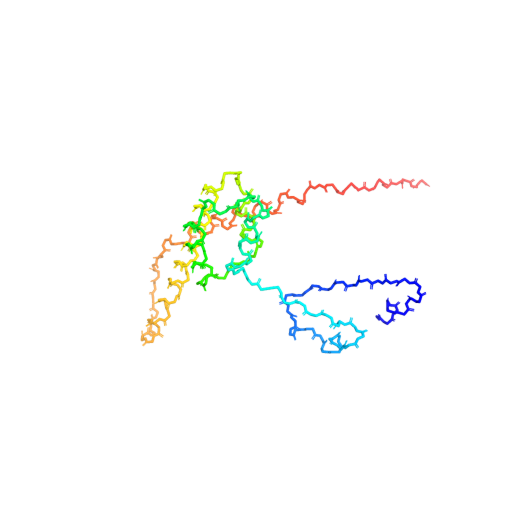.00 93.69 102 LYS A O 1
ATOM 828 N N . PHE A 1 103 ? -11.540 5.526 11.299 1.00 93.06 103 PHE A N 1
ATOM 829 C CA . PHE A 1 103 ? -11.133 6.229 10.083 1.00 93.06 103 PHE A CA 1
ATOM 830 C C . PHE A 1 103 ? -11.765 5.637 8.813 1.00 93.06 103 PHE A C 1
ATOM 832 O O . PHE A 1 103 ? -12.277 6.376 7.972 1.00 93.06 103 PHE A O 1
ATOM 839 N N . LEU A 1 104 ? -11.763 4.311 8.668 1.00 92.62 104 LEU A N 1
ATOM 840 C CA . LEU A 1 104 ? -12.351 3.645 7.505 1.00 92.62 104 LEU A CA 1
ATOM 841 C C . LEU A 1 104 ? -13.875 3.826 7.449 1.00 92.62 104 LEU A C 1
ATOM 843 O O . LEU A 1 104 ? -14.414 4.080 6.372 1.00 92.62 104 LEU A O 1
ATOM 847 N N . GLN A 1 105 ? -14.559 3.778 8.594 1.00 92.44 105 GLN A N 1
ATOM 848 C CA . GLN A 1 105 ? -15.997 4.047 8.692 1.00 92.44 105 GLN A CA 1
ATOM 849 C C . GLN A 1 105 ? -16.349 5.485 8.287 1.00 92.44 105 GLN A C 1
ATOM 851 O O . GLN A 1 105 ? -17.331 5.703 7.580 1.00 92.44 105 GLN A O 1
ATOM 856 N N . GLU A 1 106 ? -15.545 6.477 8.677 1.00 89.62 106 GLU A N 1
ATOM 857 C CA . GLU A 1 106 ? -15.752 7.872 8.260 1.00 89.62 106 GLU A CA 1
ATOM 858 C C . GLU A 1 106 ? -15.651 8.046 6.736 1.00 89.62 106 GLU A C 1
ATOM 860 O O . GLU A 1 106 ? -16.416 8.818 6.139 1.00 89.62 106 GLU A O 1
ATOM 865 N N . ILE A 1 107 ? -14.734 7.318 6.089 1.00 88.44 107 ILE A N 1
ATOM 866 C CA . ILE A 1 107 ? -14.606 7.335 4.627 1.00 88.44 107 ILE A CA 1
ATOM 867 C C . ILE A 1 107 ? -15.806 6.647 3.973 1.00 88.44 107 ILE A C 1
ATOM 869 O O . ILE A 1 107 ? -16.342 7.178 2.998 1.00 88.44 107 ILE A O 1
ATOM 873 N N . ASP A 1 108 ? -16.243 5.507 4.506 1.00 88.62 108 ASP A N 1
ATOM 874 C CA . ASP A 1 108 ? -17.394 4.767 3.984 1.00 88.62 108 ASP A CA 1
ATOM 875 C C . ASP A 1 108 ? -18.678 5.616 4.046 1.00 88.62 108 ASP A C 1
ATOM 877 O O . ASP A 1 108 ? -19.352 5.817 3.036 1.00 88.62 108 ASP A O 1
ATOM 881 N N . ILE A 1 109 ? -18.945 6.267 5.186 1.00 84.69 109 ILE A N 1
ATOM 882 C CA . ILE A 1 109 ? -20.079 7.196 5.348 1.00 84.69 109 ILE A CA 1
ATOM 883 C C . ILE A 1 109 ? -19.993 8.357 4.349 1.00 84.69 109 ILE A C 1
ATOM 885 O O . ILE A 1 109 ? -20.996 8.751 3.749 1.00 84.69 109 ILE A O 1
ATOM 889 N N . SER A 1 110 ? -18.793 8.908 4.145 1.00 78.56 110 SER A N 1
ATOM 890 C CA . SER A 1 110 ? -18.587 10.002 3.190 1.00 78.56 110 SER A CA 1
ATOM 891 C C . SER A 1 110 ? -18.899 9.576 1.752 1.00 78.56 110 SER A C 1
ATOM 893 O O . SER A 1 110 ? -19.415 10.389 0.986 1.00 78.56 110 SER A O 1
ATOM 895 N N . ARG A 1 111 ? -18.640 8.313 1.388 1.00 75.56 111 ARG A N 1
ATOM 896 C CA . ARG A 1 111 ? -19.017 7.754 0.080 1.00 75.56 111 ARG A CA 1
ATOM 897 C C . ARG A 1 111 ? -20.534 7.612 -0.055 1.00 75.56 111 ARG A C 1
ATOM 899 O O . ARG A 1 111 ? -21.080 8.067 -1.055 1.00 75.56 111 ARG A O 1
ATOM 906 N N . VAL A 1 112 ? -21.219 7.085 0.962 1.00 74.06 112 VAL A N 1
ATOM 907 C CA . VAL A 1 112 ? -22.686 6.903 0.947 1.00 74.06 112 VAL A CA 1
ATOM 908 C C . VAL A 1 112 ? -23.428 8.233 0.777 1.00 74.06 112 VAL A C 1
ATOM 910 O O . VAL A 1 112 ? -24.327 8.340 -0.053 1.00 74.06 112 VAL A O 1
ATOM 913 N N . ILE A 1 113 ? -23.007 9.286 1.487 1.00 70.19 113 ILE A N 1
ATOM 914 C CA . ILE A 1 113 ? -23.628 10.620 1.374 1.00 70.19 113 ILE A CA 1
ATOM 915 C C . ILE A 1 113 ? -23.463 11.203 -0.043 1.00 70.19 113 ILE A C 1
ATOM 917 O O . ILE A 1 113 ? -24.320 11.956 -0.511 1.00 70.19 113 ILE A O 1
ATOM 921 N N . MET A 1 114 ? -22.371 10.872 -0.738 1.00 60.97 114 MET A N 1
ATOM 922 C CA . MET A 1 114 ? -22.156 11.306 -2.121 1.00 60.97 114 MET A CA 1
ATOM 923 C C . MET A 1 114 ? -23.030 10.535 -3.119 1.00 60.97 114 MET A C 1
ATOM 925 O O . MET A 1 114 ? -23.443 11.126 -4.117 1.00 60.97 114 MET A O 1
ATOM 929 N N . ASP A 1 115 ? -23.346 9.270 -2.842 1.00 59.12 115 ASP A N 1
ATOM 930 C CA . ASP A 1 115 ? -24.170 8.421 -3.712 1.00 59.12 115 ASP A CA 1
ATOM 931 C C . ASP A 1 115 ? -25.674 8.734 -3.571 1.00 59.12 115 ASP A C 1
ATOM 933 O O . ASP A 1 115 ? -26.385 8.873 -4.569 1.00 59.12 115 ASP A O 1
ATOM 937 N N . GLU A 1 116 ? -26.158 8.987 -2.348 1.00 55.00 116 GLU A N 1
ATOM 938 C CA . GLU A 1 116 ? -27.555 9.394 -2.096 1.00 55.00 116 GLU A CA 1
ATOM 939 C C . GLU A 1 116 ? -27.896 10.792 -2.652 1.00 55.00 116 GLU A C 1
ATOM 941 O O . GLU A 1 116 ? -29.063 11.126 -2.878 1.00 55.00 116 GLU A O 1
ATOM 946 N N . GLY A 1 117 ? -26.882 11.620 -2.921 1.00 51.50 117 GLY A N 1
ATOM 947 C CA . GLY A 1 117 ? -27.045 12.947 -3.517 1.00 51.50 117 GLY A CA 1
ATOM 948 C C . GLY A 1 117 ? -27.364 12.943 -5.018 1.00 51.50 117 GLY A C 1
ATOM 949 O O . GLY A 1 117 ? -27.820 13.965 -5.538 1.00 51.50 117 GLY A O 1
ATOM 950 N N . TYR A 1 118 ? -27.161 11.826 -5.727 1.00 49.22 118 TYR A N 1
ATOM 951 C CA . TYR A 1 118 ? -27.345 11.751 -7.185 1.00 49.22 118 TYR A CA 1
ATOM 952 C C . TYR A 1 118 ? -28.749 11.312 -7.635 1.00 49.22 118 TYR A C 1
ATOM 954 O O . TYR A 1 118 ? -29.086 11.470 -8.810 1.00 49.22 118 TYR A O 1
ATOM 962 N N . SER A 1 119 ? -29.620 10.851 -6.732 1.00 42.78 119 SER A N 1
ATOM 963 C CA . SER A 1 119 ? -30.977 10.387 -7.072 1.00 42.78 119 SER A CA 1
ATOM 964 C C . SER A 1 119 ? -32.091 11.442 -6.957 1.00 42.78 119 SER A C 1
ATOM 966 O O . SER A 1 119 ? -33.252 11.113 -7.191 1.00 42.78 119 SER A O 1
ATOM 968 N N . GLN A 1 120 ? -31.788 12.714 -6.653 1.00 48.19 120 GLN A N 1
ATOM 969 C CA . GLN A 1 120 ? -32.801 13.793 -6.587 1.00 48.19 120 GLN A CA 1
ATOM 970 C C . GLN A 1 120 ? -32.655 14.904 -7.647 1.00 48.19 120 GLN A C 1
ATOM 972 O O . GLN A 1 120 ? -33.467 15.826 -7.679 1.00 48.19 120 GLN A O 1
ATOM 977 N N . GLN A 1 121 ? -31.705 14.818 -8.584 1.00 46.66 121 GLN A N 1
ATOM 978 C CA . GLN A 1 121 ? -31.565 15.798 -9.679 1.00 46.66 121 GLN A CA 1
ATOM 979 C C . GLN A 1 121 ? -32.163 15.322 -11.011 1.00 46.66 121 GLN A C 1
ATOM 981 O O . GLN A 1 121 ? -31.554 15.438 -12.068 1.00 46.66 121 GLN A O 1
ATOM 986 N N . GLN A 1 122 ? -33.410 14.851 -10.981 1.00 48.44 122 GLN A N 1
ATOM 987 C CA . GLN A 1 122 ? -34.287 14.852 -12.159 1.00 48.44 122 GLN A CA 1
ATOM 988 C C . GLN A 1 122 ? -35.706 15.320 -11.797 1.00 48.44 122 GLN A C 1
ATOM 990 O O . GLN A 1 122 ? -36.677 14.645 -12.101 1.00 48.44 122 GLN A O 1
ATOM 995 N N . CYS A 1 123 ? -35.856 16.492 -11.167 1.00 34.41 123 CYS A N 1
ATOM 996 C CA . CYS A 1 123 ? -37.006 17.367 -11.435 1.00 34.41 123 CYS A CA 1
ATOM 997 C C . CYS A 1 123 ? -36.799 18.782 -10.867 1.00 34.41 123 CYS A C 1
ATOM 999 O O . CYS A 1 123 ? -36.406 18.951 -9.720 1.00 34.41 123 CYS A O 1
ATOM 1001 N N . SER A 1 124 ? -37.152 19.790 -11.666 1.00 32.03 124 SER A N 1
ATOM 1002 C CA . SER A 1 124 ? -37.184 21.238 -11.387 1.00 32.03 124 SER A CA 1
ATOM 1003 C C . SER A 1 124 ? -35.848 21.999 -11.295 1.00 32.03 124 SER A C 1
ATOM 1005 O O . SER A 1 124 ? -35.198 22.134 -10.265 1.00 32.03 124 SER A O 1
ATOM 1007 N N . LYS A 1 125 ? -35.511 22.625 -12.427 1.00 44.25 125 LYS A N 1
ATOM 1008 C CA . LYS A 1 125 ? -34.812 23.911 -12.465 1.00 44.25 125 LYS A CA 1
ATOM 1009 C C . LYS A 1 125 ? -35.732 24.967 -11.841 1.00 44.25 125 LYS A C 1
ATOM 1011 O O . LYS A 1 125 ? -36.879 25.040 -12.267 1.00 44.25 125 LYS A O 1
ATOM 1016 N N . ASN A 1 126 ? -35.230 25.772 -10.903 1.00 31.47 126 ASN A N 1
ATOM 1017 C CA . ASN A 1 126 ? -35.450 27.224 -10.817 1.00 31.47 126 ASN A CA 1
ATOM 1018 C C . ASN A 1 126 ? -34.516 27.838 -9.759 1.00 31.47 126 ASN A C 1
ATOM 1020 O O . ASN A 1 126 ? -34.301 27.277 -8.689 1.00 31.47 126 ASN A O 1
ATOM 1024 N N . GLN A 1 127 ? -33.924 28.981 -10.105 1.00 45.31 127 GLN A N 1
ATOM 1025 C CA . GLN A 1 127 ? -33.073 29.804 -9.241 1.00 45.31 127 GLN A CA 1
ATOM 1026 C C . GLN A 1 127 ? -33.842 30.267 -7.997 1.00 45.31 127 GLN A C 1
ATOM 1028 O O . GLN A 1 127 ? -34.923 30.818 -8.174 1.00 45.31 127 GLN A O 1
ATOM 1033 N N . THR A 1 128 ? -33.280 30.142 -6.787 1.00 34.97 128 THR A N 1
ATOM 1034 C CA . THR A 1 128 ? -33.020 31.253 -5.832 1.00 34.97 128 THR A CA 1
ATOM 1035 C C . THR A 1 128 ? -32.527 30.752 -4.462 1.00 34.97 128 THR A C 1
ATOM 1037 O O . THR A 1 128 ? -32.993 29.749 -3.943 1.00 34.97 128 THR A O 1
ATOM 1040 N N . GLU A 1 129 ? -31.582 31.517 -3.904 1.00 36.59 129 GLU A N 1
ATOM 1041 C CA . GLU A 1 129 ? -31.258 31.697 -2.476 1.00 36.59 129 GLU A CA 1
ATOM 1042 C C . GLU A 1 129 ? -30.690 30.547 -1.612 1.00 36.59 129 GLU A C 1
ATOM 1044 O O . GLU A 1 129 ? -31.343 29.588 -1.221 1.00 36.59 129 GLU A O 1
ATOM 1049 N N . LEU A 1 130 ? -29.427 30.769 -1.217 1.00 49.34 130 LEU A N 1
ATOM 1050 C CA . LEU A 1 130 ? -28.842 30.577 0.119 1.00 49.34 130 LEU A CA 1
ATOM 1051 C C . LEU A 1 130 ? -29.584 29.641 1.097 1.00 49.34 130 LEU A C 1
ATOM 1053 O O . LEU A 1 130 ? -30.466 30.076 1.838 1.00 49.34 130 LEU A O 1
ATOM 1057 N N . ARG A 1 131 ? -29.047 28.428 1.299 1.00 31.41 131 ARG A N 1
ATOM 1058 C CA . ARG A 1 131 ? -29.016 27.820 2.640 1.00 31.41 131 ARG A CA 1
ATOM 1059 C C . ARG A 1 131 ? -27.924 26.761 2.800 1.00 31.41 131 ARG A C 1
ATOM 1061 O O . ARG A 1 131 ? -27.715 25.887 1.973 1.00 31.41 131 ARG A O 1
ATOM 1068 N N . THR A 1 132 ? -27.223 26.913 3.913 1.00 48.06 132 THR A N 1
ATOM 1069 C CA . THR A 1 132 ? -26.108 26.141 4.469 1.00 48.06 132 THR A CA 1
ATOM 1070 C C . THR A 1 132 ? -26.332 24.628 4.563 1.00 48.06 132 THR A C 1
ATOM 1072 O O . THR A 1 132 ? -27.417 24.212 4.964 1.00 48.06 132 THR A O 1
ATOM 1075 N N . SER A 1 133 ? -25.257 23.834 4.486 1.00 33.66 133 SER A N 1
ATOM 1076 C CA . SER A 1 133 ? -25.139 22.634 5.327 1.00 33.66 133 SER A CA 1
ATOM 1077 C C . SER A 1 133 ? -23.741 22.544 5.963 1.00 33.66 133 SER A C 1
ATOM 1079 O O . SER A 1 133 ? -22.718 22.895 5.383 1.00 33.66 133 SER A O 1
ATOM 1081 N N . LYS A 1 134 ? -23.730 22.213 7.254 1.00 38.03 134 LYS A N 1
ATOM 1082 C CA . LYS A 1 134 ? -22.648 22.425 8.233 1.00 38.03 134 LYS A CA 1
ATOM 1083 C C . LYS A 1 134 ? -21.483 21.424 8.136 1.00 38.03 134 LYS A C 1
ATOM 1085 O O . LYS A 1 134 ? -20.637 21.398 9.026 1.00 38.03 134 LYS A O 1
ATOM 1090 N N . THR A 1 135 ? -21.402 20.620 7.084 1.00 36.19 135 THR A N 1
ATOM 1091 C CA . THR A 1 135 ? -20.444 19.506 6.962 1.00 36.19 135 THR A CA 1
ATOM 1092 C C . THR A 1 135 ? -19.037 19.928 6.531 1.00 36.19 135 THR A C 1
ATOM 1094 O O . THR A 1 135 ? -18.104 19.136 6.607 1.00 36.19 135 THR A O 1
ATOM 1097 N N . SER A 1 136 ? -18.822 21.194 6.167 1.00 42.94 136 SER A N 1
ATOM 1098 C CA . SER A 1 136 ? -17.543 21.635 5.591 1.00 42.94 136 SER A CA 1
ATOM 1099 C C . SER A 1 136 ? -16.511 22.197 6.576 1.00 42.94 136 SER A C 1
ATOM 1101 O O . SER A 1 136 ? -15.477 22.659 6.116 1.00 42.94 136 SER A O 1
ATOM 1103 N N . ARG A 1 137 ? -16.724 22.196 7.905 1.00 37.25 137 ARG A N 1
ATOM 1104 C CA . ARG A 1 137 ? -15.710 22.729 8.853 1.00 37.25 137 ARG A CA 1
ATOM 1105 C C . ARG A 1 137 ? -14.749 21.676 9.406 1.00 37.25 137 ARG A C 1
ATOM 1107 O O . ARG A 1 137 ? -13.561 21.960 9.507 1.00 37.25 137 ARG A O 1
ATOM 1114 N N . LEU A 1 138 ? -15.226 20.474 9.732 1.00 46.56 138 LEU A N 1
ATOM 1115 C CA . LEU A 1 138 ? -14.367 19.414 10.280 1.00 46.56 138 LEU A CA 1
ATOM 1116 C C . LEU A 1 138 ? -13.454 18.812 9.204 1.00 46.56 138 LEU A C 1
ATOM 1118 O O . LEU A 1 138 ? -12.257 18.663 9.437 1.00 46.56 138 LEU A O 1
ATOM 1122 N N . TRP A 1 139 ? -13.985 18.601 7.998 1.00 41.50 139 TRP A N 1
ATOM 1123 C CA . TRP A 1 139 ? -13.218 18.096 6.856 1.00 41.50 139 TRP A CA 1
ATOM 1124 C C . TRP A 1 139 ? -12.126 19.085 6.408 1.00 41.50 139 TRP A C 1
ATOM 1126 O O . TRP A 1 139 ? -10.971 18.700 6.240 1.00 41.50 139 TRP A O 1
ATOM 1136 N N . PHE A 1 140 ? -12.440 20.389 6.336 1.00 37.03 140 PHE A N 1
ATOM 1137 C CA . PHE A 1 140 ? -11.434 21.424 6.045 1.00 37.03 140 PHE A CA 1
ATOM 1138 C C . PHE A 1 140 ? -10.364 21.533 7.136 1.00 37.03 140 PHE A C 1
ATOM 1140 O O . PHE A 1 140 ? -9.193 21.722 6.812 1.00 37.03 140 PHE A O 1
ATOM 1147 N N . ASN A 1 141 ? -10.737 21.419 8.415 1.00 42.88 141 ASN A N 1
ATOM 1148 C CA . ASN A 1 141 ? -9.783 21.535 9.520 1.00 42.88 141 ASN A CA 1
ATOM 1149 C C . ASN A 1 141 ? -8.850 20.319 9.615 1.00 42.88 141 ASN A C 1
ATOM 1151 O O . ASN A 1 141 ? -7.656 20.498 9.856 1.00 42.88 141 ASN A O 1
ATOM 1155 N N . CYS A 1 142 ? -9.355 19.106 9.370 1.00 43.62 142 CYS A N 1
ATOM 1156 C CA . CYS A 1 142 ? -8.529 17.899 9.314 1.00 43.62 142 CYS A CA 1
ATOM 1157 C C . CYS A 1 142 ? -7.557 17.944 8.118 1.00 43.62 142 CYS A C 1
ATOM 1159 O O . CYS A 1 142 ? -6.348 17.776 8.290 1.00 43.62 142 CYS A O 1
ATOM 1161 N N . PHE A 1 143 ? -8.048 18.323 6.932 1.00 39.12 143 PHE A N 1
ATOM 1162 C CA . PHE A 1 143 ? -7.230 18.460 5.722 1.00 39.12 143 PHE A CA 1
ATOM 1163 C C . PHE A 1 143 ? -6.131 19.531 5.862 1.00 39.12 143 PHE A C 1
ATOM 1165 O O . PHE A 1 143 ? -4.961 19.282 5.568 1.00 39.12 143 PHE A O 1
ATOM 1172 N N . LYS A 1 144 ? -6.463 20.713 6.404 1.00 37.22 144 LYS A N 1
ATOM 1173 C CA . LYS A 1 144 ? -5.486 21.792 6.656 1.00 37.22 144 LYS A CA 1
ATOM 1174 C C . LYS A 1 144 ? -4.431 21.417 7.705 1.00 37.22 144 LYS A C 1
ATOM 1176 O O . LYS A 1 144 ? -3.300 21.904 7.621 1.00 37.22 144 LYS A O 1
ATOM 1181 N N . SER A 1 145 ? -4.774 20.574 8.682 1.00 38.41 145 SER A N 1
ATOM 1182 C CA . SER A 1 145 ? -3.833 20.097 9.706 1.00 38.41 145 SER A CA 1
ATOM 1183 C C . SER A 1 145 ? -2.765 19.170 9.108 1.00 38.41 145 SER A C 1
ATOM 1185 O O . SER A 1 145 ? -1.579 19.331 9.412 1.00 38.41 145 SER A O 1
ATOM 1187 N N . LEU A 1 146 ? -3.146 18.279 8.182 1.00 41.22 146 LEU A N 1
ATOM 1188 C CA . LEU A 1 146 ? -2.198 17.420 7.457 1.00 41.22 146 LEU A CA 1
ATOM 1189 C C . LEU A 1 146 ? -1.293 18.218 6.503 1.00 41.22 146 LEU A C 1
ATOM 1191 O O . LEU A 1 146 ? -0.075 18.028 6.491 1.00 41.22 146 LEU A O 1
ATOM 1195 N N . GLU A 1 147 ? -1.849 19.182 5.769 1.00 35.66 147 GLU A N 1
ATOM 1196 C CA . GLU A 1 147 ? -1.088 20.007 4.817 1.00 35.66 147 GLU A CA 1
ATOM 1197 C C . GLU A 1 147 ? -0.061 20.925 5.522 1.00 35.66 147 GLU A C 1
ATOM 1199 O O . GLU A 1 147 ? 1.024 21.212 5.004 1.00 35.66 147 GLU A O 1
ATOM 1204 N N . SER A 1 148 ? -0.344 21.313 6.771 1.00 36.41 148 SER A N 1
ATOM 1205 C CA . SER A 1 148 ? 0.570 22.094 7.618 1.00 36.41 148 SER A CA 1
ATOM 1206 C C . SER A 1 148 ? 1.745 21.274 8.173 1.00 36.41 148 SER A C 1
ATOM 1208 O O . SER A 1 148 ? 2.790 21.846 8.493 1.00 36.41 148 SER A O 1
ATOM 1210 N N . ARG A 1 149 ? 1.621 19.939 8.262 1.00 43.53 149 ARG A N 1
ATOM 1211 C CA . ARG A 1 149 ? 2.722 19.045 8.669 1.00 43.53 149 ARG A CA 1
ATOM 1212 C C . ARG A 1 149 ? 3.690 18.768 7.517 1.00 43.53 149 ARG A C 1
ATOM 1214 O O . ARG A 1 149 ? 4.899 18.734 7.742 1.00 43.53 149 ARG A O 1
ATOM 1221 N N . GLN A 1 150 ? 3.201 18.694 6.278 1.00 42.69 150 GLN A N 1
ATOM 1222 C CA . GLN A 1 150 ? 4.044 18.446 5.099 1.00 42.69 150 GLN A CA 1
ATOM 1223 C C . GLN A 1 150 ? 4.936 19.646 4.720 1.00 42.69 150 GLN A C 1
ATO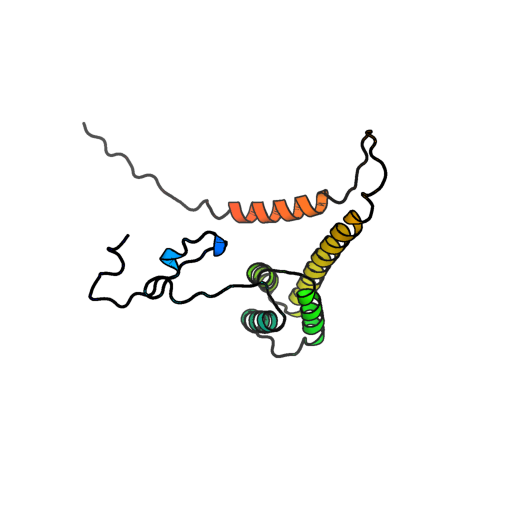M 1225 O O . GLN A 1 150 ? 6.033 19.465 4.191 1.00 42.69 150 GLN A O 1
ATOM 1230 N N . ASN A 1 151 ? 4.539 20.874 5.079 1.00 38.47 151 ASN A N 1
ATOM 1231 C CA . ASN A 1 151 ? 5.329 22.087 4.826 1.00 38.47 151 ASN A CA 1
ATOM 1232 C C . ASN A 1 151 ? 6.363 22.437 5.916 1.00 38.47 151 ASN A C 1
ATOM 1234 O O . ASN A 1 151 ? 7.119 23.397 5.750 1.00 38.47 151 ASN A O 1
ATOM 1238 N N . ARG A 1 152 ? 6.455 21.670 7.015 1.00 38.53 152 ARG A N 1
ATOM 1239 C CA . ARG A 1 152 ? 7.439 21.933 8.086 1.00 38.53 152 ARG A CA 1
ATOM 1240 C C . ARG A 1 152 ? 8.796 21.250 7.865 1.00 38.53 152 ARG A C 1
ATOM 1242 O O . ARG A 1 152 ? 9.790 21.720 8.410 1.00 38.53 152 ARG A O 1
ATOM 1249 N N . SER A 1 153 ? 8.872 20.243 6.987 1.00 38.69 153 SER A N 1
ATOM 1250 C CA . SER A 1 153 ? 10.120 19.522 6.661 1.00 38.69 153 SER A CA 1
ATOM 1251 C C . SER A 1 153 ? 10.902 20.062 5.452 1.00 38.69 153 SER A C 1
ATOM 1253 O O . SER A 1 153 ? 11.889 19.460 5.045 1.00 38.69 153 SER A O 1
ATOM 1255 N N . ARG A 1 154 ? 10.546 21.232 4.895 1.00 41.66 154 ARG A N 1
ATOM 1256 C CA . ARG A 1 154 ? 11.361 21.942 3.879 1.00 41.66 154 ARG A CA 1
ATOM 1257 C C . ARG A 1 154 ? 12.004 23.230 4.403 1.00 41.66 154 ARG A C 1
ATOM 1259 O O . ARG A 1 154 ? 12.061 24.244 3.712 1.00 41.66 154 ARG A O 1
ATOM 1266 N N . LYS A 1 155 ? 12.523 23.197 5.630 1.00 40.84 155 LYS A N 1
ATOM 1267 C CA . LYS A 1 155 ? 13.409 24.248 6.157 1.00 40.84 155 LYS A CA 1
ATOM 1268 C C . LYS A 1 155 ? 14.620 23.643 6.868 1.00 40.84 155 LYS A C 1
ATOM 1270 O O . LYS A 1 155 ? 14.892 23.938 8.023 1.00 40.84 155 LYS A O 1
ATOM 1275 N N . VAL A 1 156 ? 15.376 22.814 6.151 1.00 35.94 156 VAL A N 1
ATOM 1276 C CA . VAL A 1 156 ? 16.759 22.488 6.520 1.00 35.94 156 VAL A CA 1
ATOM 1277 C C . VAL A 1 156 ? 17.664 22.860 5.345 1.00 35.94 156 VAL A C 1
ATOM 1279 O O . VAL A 1 156 ? 17.702 22.192 4.323 1.00 35.94 156 VAL A O 1
ATOM 1282 N N . GLN A 1 157 ? 18.281 24.029 5.521 1.00 43.62 157 GLN A N 1
ATOM 1283 C CA . GLN A 1 157 ? 19.559 24.530 5.005 1.00 43.62 157 GLN A CA 1
ATOM 1284 C C . GLN A 1 157 ? 19.948 24.290 3.534 1.00 43.62 157 GLN A C 1
ATOM 1286 O O . GLN A 1 157 ? 20.440 23.234 3.160 1.00 43.62 157 GLN A O 1
ATOM 1291 N N . ILE A 1 158 ? 19.928 25.377 2.754 1.00 33.12 158 ILE A N 1
ATOM 1292 C CA . ILE A 1 158 ? 20.957 25.627 1.737 1.00 33.12 158 ILE A CA 1
ATOM 1293 C C . ILE A 1 158 ? 21.618 26.957 2.105 1.00 33.12 158 ILE A C 1
ATOM 1295 O O . ILE A 1 158 ? 21.032 28.033 1.959 1.00 33.12 158 ILE A O 1
ATOM 1299 N N . THR A 1 159 ? 22.820 26.871 2.663 1.00 43.12 159 THR A N 1
ATOM 1300 C CA . THR A 1 159 ? 23.720 27.999 2.895 1.00 43.12 159 THR A CA 1
ATOM 1301 C C . THR A 1 159 ? 24.179 28.567 1.548 1.00 43.12 159 THR A C 1
ATOM 1303 O O . THR A 1 159 ? 24.525 27.834 0.623 1.00 43.12 159 THR A O 1
ATOM 1306 N N . LYS A 1 160 ? 24.150 29.897 1.405 1.00 38.28 160 LYS A N 1
ATOM 1307 C CA . LYS A 1 160 ? 24.697 30.595 0.231 1.00 38.28 160 LYS A CA 1
ATOM 1308 C C . LYS A 1 160 ? 26.232 30.602 0.313 1.00 38.28 160 LYS A C 1
ATOM 1310 O O . LYS A 1 160 ? 26.747 30.951 1.376 1.00 38.28 160 LYS A O 1
ATOM 1315 N N . PRO A 1 161 ? 26.972 30.317 -0.773 1.00 36.84 161 PRO A N 1
ATOM 1316 C CA . PRO A 1 161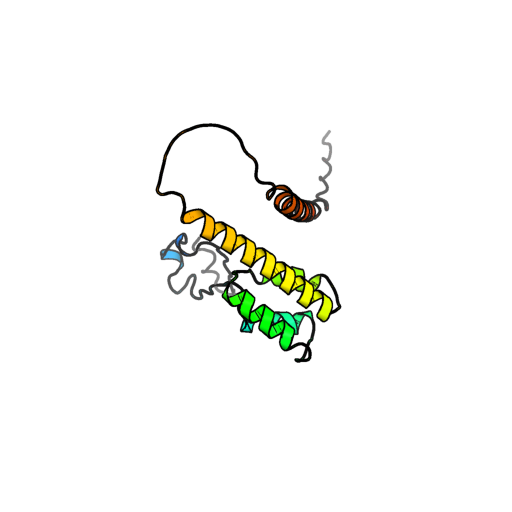 ? 28.411 30.547 -0.797 1.00 36.84 161 PRO A CA 1
ATOM 1317 C C . PRO A 1 161 ? 28.716 32.054 -0.797 1.00 36.84 161 PRO A C 1
ATOM 1319 O O . PRO A 1 161 ? 28.055 32.846 -1.476 1.00 36.84 161 PRO A O 1
ATOM 1322 N N . GLN A 1 162 ? 29.716 32.447 -0.005 1.00 46.06 162 GLN A N 1
ATOM 1323 C CA . GLN A 1 162 ? 30.241 33.809 0.061 1.00 46.06 162 GLN A CA 1
ATOM 1324 C C . GLN A 1 162 ? 30.872 34.210 -1.281 1.00 46.06 162 GLN A C 1
ATOM 1326 O O . GLN A 1 162 ? 31.666 33.469 -1.857 1.00 46.06 162 GLN A O 1
ATOM 1331 N N . LYS A 1 163 ? 30.536 35.406 -1.778 1.00 47.69 163 LYS A N 1
ATOM 1332 C CA . LYS A 1 163 ? 31.233 36.030 -2.910 1.00 47.69 163 LYS A CA 1
ATOM 1333 C C . LYS A 1 163 ? 32.599 36.527 -2.438 1.00 47.69 163 LYS A C 1
ATOM 1335 O O . LYS A 1 163 ? 32.660 37.405 -1.584 1.00 47.69 163 LYS A O 1
ATOM 1340 N N . MET A 1 164 ? 33.671 36.004 -3.029 1.00 45.38 164 MET A N 1
ATOM 1341 C CA . MET A 1 164 ? 35.000 36.606 -2.936 1.00 45.38 164 MET A CA 1
ATOM 1342 C C . MET A 1 164 ? 35.055 37.893 -3.768 1.00 45.38 164 MET A C 1
ATOM 1344 O O . MET A 1 164 ? 34.688 37.909 -4.944 1.00 45.38 164 MET A O 1
ATOM 1348 N N . SER A 1 165 ? 35.514 38.964 -3.128 1.00 47.44 165 SER A N 1
ATOM 1349 C CA . SER A 1 165 ? 35.871 40.251 -3.718 1.00 47.44 165 SER A CA 1
ATOM 1350 C C . SER A 1 165 ? 37.042 40.105 -4.691 1.00 47.44 165 SER A C 1
ATOM 1352 O O . SER A 1 165 ? 38.057 39.502 -4.344 1.00 47.44 165 SER A O 1
ATOM 1354 N N . LYS A 1 166 ? 36.929 40.704 -5.877 1.00 48.75 166 LYS A N 1
ATOM 1355 C CA . LYS A 1 166 ? 38.087 41.074 -6.695 1.00 48.75 166 LYS A CA 1
ATOM 1356 C C . LYS A 1 166 ? 38.223 42.593 -6.639 1.00 48.75 166 LYS A C 1
ATOM 1358 O O . LYS A 1 166 ? 37.274 43.290 -6.997 1.00 48.75 166 LYS A O 1
ATOM 1363 N N . THR A 1 167 ? 39.360 43.035 -6.115 1.00 58.53 167 THR A N 1
ATOM 1364 C CA . THR A 1 167 ? 39.923 44.378 -6.289 1.00 58.53 167 THR A CA 1
ATOM 1365 C C . THR A 1 167 ? 40.578 44.458 -7.660 1.00 58.53 167 THR A C 1
ATOM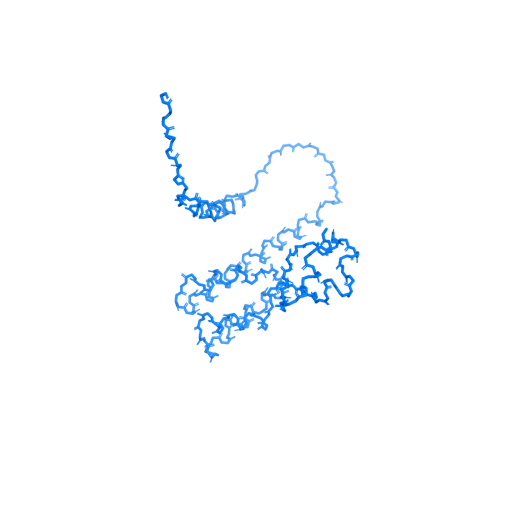 1367 O O . THR A 1 167 ? 41.098 43.407 -8.105 1.00 58.53 167 THR A O 1
#

Secondary structure (DSSP, 8-state):
-TTSS--TT---------S-GGGS-TTTSSTTTS----------HHHHHHHHHHHH---STTHHHHHHHHHHHHH----HHHHHHHHTT-S-HHHHHHHHHHHHHHHHHHHHHHHHTTSS-SS----------TTHHHHHHHHHHHHHHHTSSS-S--PPPPPPP--

InterPro domains:
  IPR003960 ATPase, AAA-type, conserved site [PS00674] (12-30)
  IPR027417 P-loop containing nucleoside triphosphate hydrolase [G3DSA:3.40.50.300] (1-38)
  IPR027417 P-loop containing nucleoside triphosphate hydrolase [SSF52540] (12-102)
  IPR050747 Mitochondrial chaperone BCS1 subfamily [PTHR23070] (1-110)
  IPR058017 AAA+ ATPase At3g28540-like, C-terminal domain [PF25568] (45-106)

Organism: Medicago truncatula (NCBI:txid3880)

pLDDT: mean 71.39, std 22.2, range [31.41, 94.0]

Foldseek 3Di:
DVPPLPPPDDDDDDDDDDPCPVPDDVVQCDPVHVPDDDDQFFDALVNVVVLCCVLQVDDPPPVVLSVLLRVLCVQDGDHPVVLNVLSNPDNDPVVSSVVSSVVSVVRNVVVVVVVVVPVPPPDDDDDDDDDDDDPPPVVVVVVVVVVVVVVVPPPDDDDDDDDDDDD

Radius of gyration: 24.63 Å; chains: 1; bounding box: 77×58×49 Å